Protein AF-A0A7I8EGK9-F1 (afdb_monomer)

Radius of gyration: 19.02 Å; Cα contacts (8 Å, |Δ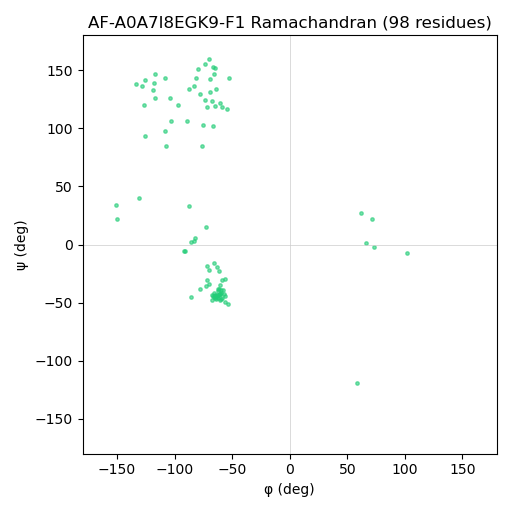i|>4): 69; chains: 1; bounding box: 37×52×56 Å

Sequence (100 aa):
MSHSDLPNATGRSMDNVWFTSPWSQIEVAMAYQFGLPILQFREKDVIAEGILEKGIAGFYMPEFDPSNSIEYFQTLEWSEIMARWEGYVRSVTEKKGAPP

Foldseek 3Di:
DDPDDDPDPPPDPLPQADEDDVVVVVVLVVCVVVLHQDAAEAEPRYDQDDVSDAPPSVAGHYYDHPVPRVVVCVDPVVVVSVVVSVVSNVVVVVDVVDDD

Secondary structure (DSSP, 8-state):
------TT--PPP-TT-BPPPHHHHHHHHHHHHTT------EETTB---GGGSTTSSSS---EE-GGGHHHHHTSHHHHHHHHHHHHHHHHHHHHHT---

pLDDT: mean 76.6, std 14.76, range [33.06, 92.56]

Mean predicted aligned error: 10.47 Å

Structure (mmCIF, N/CA/C/O backbone):
data_A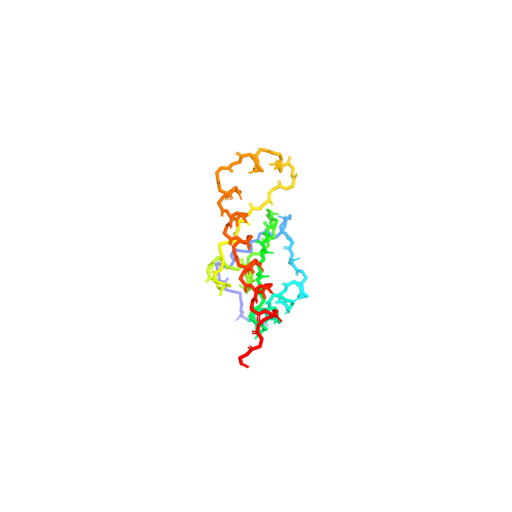F-A0A7I8EGK9-F1
#
_entry.id   AF-A0A7I8EGK9-F1
#
loop_
_atom_site.group_PDB
_atom_site.id
_atom_site.type_symbol
_atom_site.label_atom_id
_atom_site.label_alt_id
_atom_site.label_comp_id
_atom_site.label_asym_id
_atom_site.label_entity_id
_atom_site.label_seq_id
_atom_site.pdbx_PDB_ins_code
_atom_site.Cartn_x
_atom_site.Cartn_y
_atom_site.Cartn_z
_atom_site.occupancy
_atom_site.B_iso_or_equiv
_atom_site.auth_seq_id
_atom_site.auth_comp_id
_atom_site.auth_asym_id
_atom_site.auth_atom_id
_atom_site.pdbx_PDB_model_num
ATOM 1 N N . MET A 1 1 ? 9.293 -38.616 -32.655 1.00 39.81 1 MET A N 1
ATOM 2 C CA . MET A 1 1 ? 8.751 -37.386 -33.268 1.00 39.81 1 MET A CA 1
ATOM 3 C C . MET A 1 1 ? 7.564 -36.949 -32.423 1.00 39.81 1 MET A C 1
ATOM 5 O O . MET A 1 1 ? 6.511 -37.556 -32.5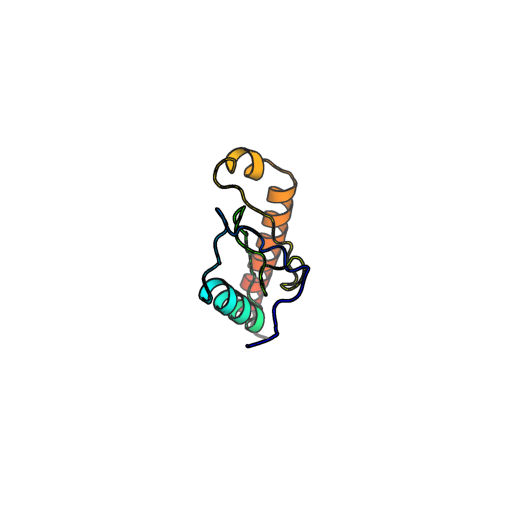39 1.00 39.81 1 MET A O 1
ATOM 9 N N . SER A 1 2 ? 7.770 -36.015 -31.490 1.00 37.16 2 SER A N 1
ATOM 10 C CA . SER A 1 2 ? 6.693 -35.429 -30.678 1.00 37.16 2 SER A CA 1
ATOM 11 C C . SER A 1 2 ? 6.288 -34.117 -31.335 1.00 37.16 2 SER A C 1
ATOM 13 O O . SER A 1 2 ? 7.140 -33.262 -31.549 1.00 37.16 2 SER A O 1
ATOM 15 N N . HIS A 1 3 ? 5.024 -34.011 -31.728 1.00 46.75 3 HIS A N 1
ATOM 16 C CA . HIS A 1 3 ? 4.487 -32.946 -32.566 1.00 46.75 3 HIS A CA 1
ATOM 17 C C . HIS A 1 3 ? 3.620 -32.033 -31.690 1.00 46.75 3 HIS A C 1
ATOM 19 O O . HIS A 1 3 ? 2.413 -32.238 -31.612 1.00 46.75 3 HIS A O 1
ATOM 25 N N . SER A 1 4 ? 4.234 -31.062 -31.005 1.00 54.22 4 SER A N 1
ATOM 26 C CA . SER A 1 4 ? 3.496 -30.091 -30.176 1.00 54.22 4 SER A CA 1
ATOM 27 C C . SER A 1 4 ? 4.184 -28.723 -30.070 1.00 54.22 4 SER A C 1
ATOM 29 O O . SER A 1 4 ? 4.093 -28.081 -29.028 1.00 54.22 4 SER A O 1
ATOM 31 N N . ASP A 1 5 ? 4.862 -28.254 -31.118 1.00 57.69 5 ASP A N 1
ATOM 32 C CA . ASP A 1 5 ? 5.344 -26.869 -31.153 1.00 57.69 5 ASP A CA 1
ATOM 33 C C . ASP A 1 5 ? 4.259 -25.984 -31.775 1.00 57.69 5 ASP A C 1
ATOM 35 O O . ASP A 1 5 ? 3.981 -26.046 -32.975 1.00 57.69 5 ASP A O 1
ATOM 39 N N . LEU A 1 6 ? 3.587 -25.199 -30.929 1.00 64.75 6 LEU A N 1
ATOM 40 C CA . LEU A 1 6 ? 2.600 -24.204 -31.346 1.00 64.75 6 LEU A CA 1
ATOM 41 C C . LEU A 1 6 ? 3.317 -23.107 -32.162 1.00 64.75 6 LEU A C 1
ATOM 43 O O . LEU A 1 6 ? 4.177 -22.418 -31.610 1.00 64.75 6 LEU A O 1
ATOM 47 N N . PRO A 1 7 ? 2.965 -22.887 -33.443 1.00 56.31 7 PRO A N 1
ATOM 48 C CA . PRO A 1 7 ? 3.776 -22.120 -34.399 1.00 56.31 7 PRO A CA 1
ATOM 49 C C . PRO A 1 7 ? 3.796 -20.595 -34.181 1.00 56.31 7 PRO A C 1
ATOM 51 O O . PRO A 1 7 ? 4.189 -19.855 -35.077 1.00 56.31 7 PRO A O 1
ATOM 54 N N . ASN A 1 8 ? 3.371 -20.099 -33.016 1.00 57.16 8 ASN A N 1
ATOM 55 C CA . ASN A 1 8 ? 3.355 -18.665 -32.724 1.00 57.16 8 ASN A CA 1
ATOM 56 C C . ASN A 1 8 ? 3.546 -18.326 -31.235 1.00 57.16 8 ASN A C 1
ATOM 58 O O . ASN A 1 8 ? 3.135 -17.261 -30.778 1.00 57.16 8 ASN A O 1
ATOM 62 N N . ALA A 1 9 ? 4.140 -19.232 -30.452 1.00 53.72 9 ALA A N 1
ATOM 63 C CA . ALA A 1 9 ? 4.519 -18.928 -29.078 1.00 53.72 9 ALA A CA 1
ATOM 64 C C . ALA A 1 9 ? 5.787 -18.057 -29.085 1.00 53.72 9 ALA A C 1
ATOM 66 O O . ALA A 1 9 ? 6.906 -18.554 -28.984 1.00 53.72 9 ALA A O 1
ATOM 67 N N . THR A 1 10 ? 5.629 -16.740 -29.231 1.00 58.38 10 THR A N 1
ATOM 68 C CA . THR A 1 10 ? 6.711 -15.797 -28.935 1.00 58.38 10 THR A CA 1
ATOM 69 C C . THR A 1 10 ? 6.977 -15.854 -27.435 1.00 58.38 10 THR A C 1
ATOM 71 O O . THR A 1 10 ? 6.202 -15.309 -26.647 1.00 58.38 10 THR A O 1
ATOM 74 N N . GLY A 1 11 ? 8.038 -16.556 -27.030 1.00 54.00 11 GLY A N 1
ATOM 75 C CA . GLY A 1 11 ? 8.513 -16.537 -25.651 1.00 54.00 11 GLY A CA 1
ATOM 76 C C . GLY A 1 11 ? 8.755 -15.090 -25.233 1.00 54.00 11 GLY A C 1
ATOM 77 O O . GLY A 1 11 ? 9.566 -14.392 -25.839 1.00 54.00 11 GLY A O 1
ATOM 78 N N . ARG A 1 12 ? 8.003 -14.606 -24.243 1.00 58.62 12 ARG A N 1
ATOM 79 C CA . ARG A 1 12 ? 8.237 -13.283 -23.666 1.00 58.62 12 ARG A CA 1
ATOM 80 C C . ARG A 1 12 ? 9.527 -13.390 -22.855 1.00 58.62 12 ARG A C 1
ATOM 82 O O . ARG A 1 12 ? 9.576 -14.196 -21.930 1.00 58.62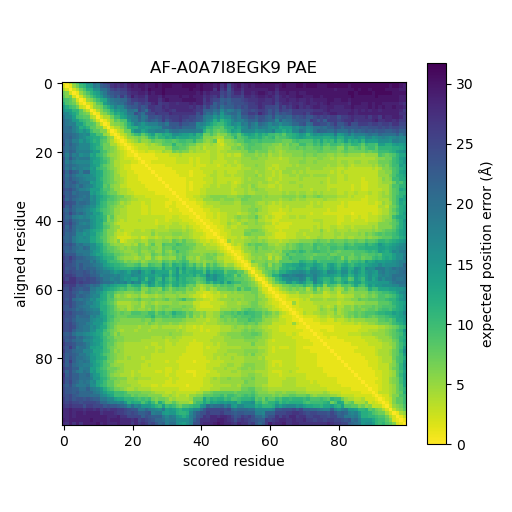 12 ARG A O 1
ATOM 89 N N . SER A 1 13 ? 10.558 -12.630 -23.221 1.00 60.09 13 SER A N 1
ATOM 90 C CA . SER A 1 13 ? 11.786 -12.566 -22.422 1.00 60.09 13 SER A CA 1
ATOM 91 C C . SER A 1 13 ? 11.420 -12.079 -21.019 1.00 60.09 13 SER A C 1
ATOM 93 O O . SER A 1 13 ? 10.863 -10.991 -20.883 1.00 60.09 13 SER A O 1
ATOM 95 N N . MET A 1 14 ? 11.663 -12.899 -19.994 1.00 61.06 14 MET A N 1
ATOM 96 C CA . MET A 1 14 ? 11.427 -12.574 -18.578 1.00 61.06 14 MET A CA 1
ATOM 97 C C . MET A 1 14 ? 12.642 -11.872 -17.958 1.00 61.06 14 MET A C 1
ATOM 99 O O . MET A 1 14 ? 12.962 -12.061 -16.786 1.00 61.06 14 MET A O 1
ATOM 103 N N . ASP A 1 15 ? 13.350 -11.080 -18.755 1.00 64.56 15 ASP A N 1
ATOM 104 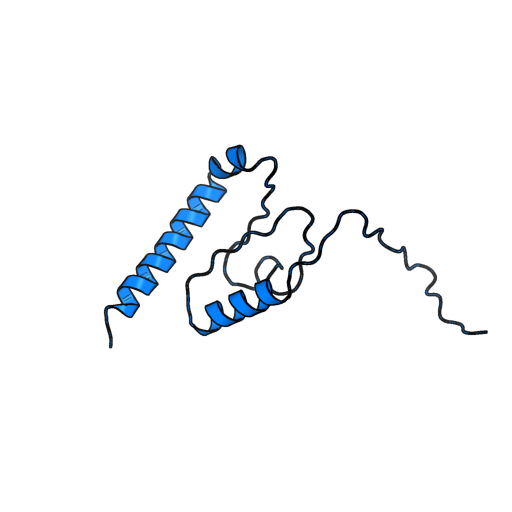C CA . ASP A 1 15 ? 14.518 -10.363 -18.273 1.00 64.56 15 ASP A CA 1
ATOM 105 C C . ASP A 1 15 ? 14.038 -9.210 -17.385 1.00 64.56 15 ASP A C 1
ATOM 107 O O . ASP A 1 15 ? 13.242 -8.375 -17.815 1.00 64.56 15 ASP A O 1
ATOM 111 N N . ASN A 1 16 ? 14.526 -9.171 -16.143 1.00 67.69 16 ASN A N 1
ATOM 112 C CA . ASN A 1 16 ? 14.288 -8.094 -15.176 1.00 67.69 16 ASN A CA 1
ATOM 113 C C . ASN A 1 16 ? 12.867 -7.997 -14.573 1.00 67.69 16 ASN A C 1
ATOM 115 O O . ASN A 1 16 ? 12.498 -6.937 -14.074 1.00 67.69 16 ASN A O 1
ATOM 119 N N . VAL A 1 17 ? 12.090 -9.086 -14.577 1.00 72.25 17 VAL A N 1
ATOM 120 C CA . VAL A 1 17 ? 10.815 -9.195 -13.838 1.00 72.25 17 VAL A CA 1
ATOM 121 C C . VAL A 1 17 ? 10.941 -10.136 -12.645 1.00 72.25 17 VAL A C 1
ATOM 123 O O . VAL A 1 17 ? 11.608 -11.169 -12.721 1.00 72.25 17 VAL A O 1
ATOM 126 N N . TRP A 1 18 ? 10.267 -9.800 -11.546 1.00 78.31 18 TRP A N 1
ATOM 127 C CA . TRP A 1 18 ? 10.344 -10.551 -10.291 1.00 78.31 18 TRP A CA 1
ATOM 128 C C . TRP A 1 18 ? 8.945 -10.958 -9.833 1.00 78.31 18 TRP A C 1
ATOM 130 O O . TRP A 1 18 ? 7.981 -10.195 -9.949 1.00 78.31 18 TRP A O 1
ATOM 140 N N . PHE A 1 19 ? 8.833 -12.169 -9.292 1.00 79.44 19 PHE A N 1
ATOM 141 C CA . PHE A 1 19 ? 7.610 -12.621 -8.638 1.00 79.44 19 PHE A CA 1
ATOM 142 C C . PHE A 1 19 ? 7.555 -12.088 -7.211 1.00 79.44 19 PHE A C 1
ATOM 144 O O . PHE A 1 19 ? 8.568 -12.033 -6.510 1.00 79.44 19 PHE A O 1
ATOM 151 N N . THR A 1 20 ? 6.353 -11.737 -6.761 1.00 83.12 20 THR A N 1
ATOM 152 C CA . THR A 1 20 ? 6.128 -11.473 -5.341 1.00 83.12 20 THR A CA 1
ATOM 153 C C . THR A 1 20 ? 6.211 -12.769 -4.533 1.00 83.12 20 THR A C 1
ATOM 155 O O . THR A 1 20 ? 6.034 -13.870 -5.061 1.00 83.12 20 THR A O 1
ATOM 158 N N . SER A 1 21 ? 6.441 -12.654 -3.227 1.00 85.94 21 SER A N 1
ATOM 159 C CA . SER A 1 21 ? 6.355 -13.816 -2.349 1.00 85.94 21 SER A CA 1
ATOM 160 C C . SER A 1 21 ? 4.891 -14.274 -2.213 1.00 85.94 21 SER A C 1
ATOM 162 O O . SER A 1 21 ? 4.001 -13.428 -2.079 1.00 85.94 21 SER A O 1
ATOM 164 N N . PRO A 1 22 ? 4.606 -15.589 -2.151 1.00 85.12 22 PRO A N 1
ATOM 165 C CA . PRO A 1 22 ? 3.253 -16.076 -1.869 1.00 85.12 22 PRO A CA 1
ATOM 166 C C . PRO A 1 22 ? 2.679 -15.536 -0.548 1.00 85.12 22 PRO A C 1
ATOM 168 O O . PRO A 1 22 ? 1.473 -15.326 -0.428 1.00 85.12 22 PRO A O 1
ATOM 171 N N . TRP A 1 23 ? 3.538 -15.251 0.437 1.00 87.62 23 TRP A N 1
ATOM 172 C CA . TRP A 1 23 ? 3.144 -14.677 1.726 1.00 87.62 23 TRP A CA 1
ATOM 173 C C . TRP A 1 23 ? 2.458 -13.321 1.583 1.00 87.62 23 TRP A C 1
ATOM 175 O O . TRP A 1 23 ? 1.432 -13.097 2.218 1.00 87.62 23 TRP A O 1
ATOM 185 N N . SER A 1 24 ? 2.936 -12.473 0.669 1.00 83.56 24 SER A N 1
ATOM 1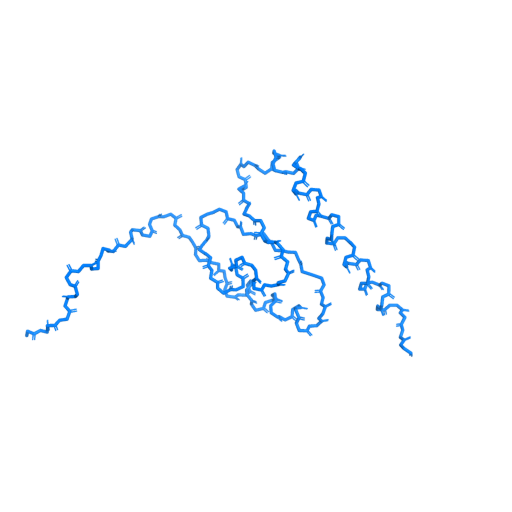86 C CA . SER A 1 24 ? 2.332 -11.167 0.384 1.00 83.56 24 SER A CA 1
ATOM 187 C C . SER A 1 24 ? 0.893 -11.275 -0.137 1.00 83.56 24 SER A C 1
ATOM 189 O O . SER A 1 24 ? 0.119 -10.331 -0.003 1.00 83.56 24 SER A O 1
ATOM 191 N N . GLN A 1 25 ? 0.509 -12.423 -0.704 1.00 84.81 25 GLN A N 1
ATOM 192 C CA . GLN A 1 25 ? -0.873 -12.698 -1.101 1.00 84.81 25 GLN A CA 1
ATOM 193 C C . GLN A 1 25 ? -1.696 -13.260 0.064 1.00 84.81 25 GLN A C 1
ATOM 195 O O . GLN A 1 25 ? -2.820 -12.816 0.304 1.00 84.81 25 GLN A O 1
ATOM 200 N N . ILE A 1 26 ? -1.128 -14.214 0.809 1.00 88.19 26 ILE A N 1
ATOM 201 C CA . ILE A 1 26 ? -1.795 -14.881 1.934 1.00 88.19 26 ILE A CA 1
ATOM 202 C C . ILE A 1 26 ? -2.122 -13.878 3.047 1.00 88.19 26 ILE A C 1
ATOM 204 O O . ILE A 1 26 ? -3.244 -13.868 3.547 1.00 88.19 26 ILE A O 1
ATOM 208 N N . GLU A 1 27 ? -1.186 -13.004 3.415 1.00 87.94 27 GLU A N 1
ATOM 209 C CA . GLU A 1 27 ? -1.383 -11.994 4.463 1.00 87.94 27 GLU A CA 1
ATOM 210 C C . GLU A 1 27 ? -2.509 -11.020 4.124 1.00 87.94 27 GLU A C 1
ATOM 212 O O . GLU A 1 27 ? -3.368 -10.753 4.967 1.00 87.94 27 GLU A O 1
ATOM 217 N N . VAL A 1 28 ? -2.563 -10.548 2.876 1.00 84.94 28 VAL A N 1
ATOM 218 C CA . VAL A 1 28 ? -3.634 -9.661 2.408 1.00 84.94 28 VAL A CA 1
ATOM 219 C C . VAL A 1 28 ? -4.978 -10.386 2.424 1.00 84.94 28 VAL A C 1
ATOM 221 O O . VAL A 1 28 ? -5.963 -9.845 2.925 1.00 84.94 28 VAL A O 1
ATOM 224 N N . ALA A 1 29 ? -5.024 -11.635 1.955 1.00 85.06 29 ALA A N 1
ATOM 225 C CA . ALA A 1 29 ? -6.239 -12.442 2.003 1.00 85.06 29 ALA A CA 1
ATOM 226 C C . ALA A 1 29 ? -6.717 -12.696 3.445 1.00 85.06 29 ALA A C 1
ATOM 228 O O . ALA A 1 29 ? -7.921 -12.676 3.709 1.00 85.06 29 ALA A O 1
ATOM 229 N N . MET A 1 30 ? -5.804 -12.916 4.395 1.00 88.75 30 MET A N 1
ATOM 230 C CA . MET A 1 30 ? -6.143 -13.059 5.816 1.00 88.75 30 MET A CA 1
ATOM 231 C C . MET A 1 30 ? -6.657 -11.742 6.403 1.00 88.75 30 MET A C 1
ATOM 233 O O . MET A 1 30 ? -7.713 -11.727 7.033 1.00 88.75 30 MET A O 1
ATOM 237 N N . ALA A 1 31 ? -5.964 -10.625 6.168 1.00 85.50 31 ALA A N 1
ATOM 238 C CA . ALA A 1 31 ? -6.393 -9.308 6.634 1.00 85.50 31 ALA A CA 1
ATOM 239 C C . ALA A 1 31 ? -7.789 -8.944 6.103 1.00 85.50 31 ALA A C 1
ATOM 241 O O . ALA A 1 31 ? -8.620 -8.434 6.858 1.00 85.50 31 ALA A O 1
ATOM 242 N N . TYR A 1 32 ? -8.072 -9.288 4.842 1.00 83.50 32 TYR A N 1
ATOM 243 C CA . TYR A 1 32 ? -9.375 -9.080 4.214 1.00 83.50 32 TYR A CA 1
ATOM 244 C C . TYR A 1 32 ? -10.478 -9.876 4.918 1.00 83.50 32 TYR A C 1
ATOM 246 O O . TYR A 1 32 ? -11.520 -9.317 5.255 1.00 83.50 32 TYR A O 1
ATOM 254 N N . GLN A 1 33 ? -10.232 -11.156 5.221 1.00 83.69 33 GLN A N 1
ATOM 255 C CA . GLN A 1 33 ? -11.180 -12.006 5.956 1.00 83.69 33 GLN A CA 1
ATOM 256 C C . GLN A 1 33 ? -11.497 -11.469 7.358 1.00 83.69 33 GLN A C 1
ATOM 258 O O . GLN A 1 33 ? -12.632 -11.578 7.816 1.00 83.69 33 GLN A O 1
ATOM 263 N N . PHE A 1 34 ? -10.522 -10.853 8.028 1.00 85.38 34 PHE A N 1
ATOM 264 C CA . PHE A 1 34 ? -10.718 -10.225 9.337 1.00 85.38 34 PHE A CA 1
ATOM 265 C C . PHE A 1 34 ? -11.296 -8.800 9.267 1.00 85.38 34 PHE A C 1
ATOM 267 O O . PHE A 1 34 ? -11.436 -8.152 10.306 1.00 85.38 34 PHE A O 1
ATOM 274 N N . GLY A 1 35 ? -11.617 -8.290 8.071 1.00 82.00 35 GLY A N 1
ATOM 275 C CA . GLY A 1 35 ? -12.117 -6.926 7.883 1.00 82.00 35 GLY A CA 1
ATOM 276 C C . GLY A 1 35 ? -11.117 -5.850 8.321 1.00 82.00 35 GLY A C 1
ATOM 277 O O . GLY A 1 35 ? -11.519 -4.769 8.756 1.00 82.00 35 GLY A O 1
ATOM 278 N N . LEU A 1 36 ? -9.818 -6.157 8.273 1.00 85.94 36 LEU A N 1
ATOM 279 C CA . LEU A 1 36 ? -8.756 -5.229 8.645 1.00 85.94 36 LEU A CA 1
ATOM 280 C C . LEU A 1 36 ? -8.481 -4.238 7.504 1.00 85.94 36 LEU A C 1
ATOM 282 O O . LEU A 1 36 ? -8.671 -4.573 6.334 1.00 85.94 36 LEU A O 1
ATOM 286 N N . PRO A 1 37 ? -8.022 -3.016 7.820 1.00 86.38 37 PRO A N 1
ATOM 287 C CA . PRO A 1 37 ? -7.622 -2.055 6.802 1.00 86.38 37 PRO A CA 1
ATOM 288 C C . PRO A 1 37 ? -6.338 -2.540 6.118 1.00 86.38 37 PRO A C 1
ATOM 290 O O . PRO A 1 37 ? -5.364 -2.881 6.789 1.00 86.38 37 PRO A O 1
ATOM 293 N N . ILE A 1 38 ? -6.325 -2.541 4.786 1.00 85.81 38 ILE A N 1
ATOM 294 C CA . ILE A 1 38 ? -5.198 -3.014 3.973 1.00 85.81 38 ILE A CA 1
ATOM 295 C C . ILE A 1 38 ? -4.687 -1.848 3.134 1.00 85.81 38 ILE A C 1
ATOM 297 O O . ILE A 1 38 ? -5.468 -1.146 2.496 1.00 85.81 38 ILE A O 1
ATOM 301 N N . LEU A 1 39 ? -3.370 -1.663 3.132 1.00 87.19 39 LEU A N 1
ATOM 302 C CA . LEU A 1 39 ? -2.662 -0.782 2.212 1.00 87.19 39 LEU A CA 1
ATOM 303 C C . LEU A 1 39 ? -1.559 -1.598 1.553 1.00 87.19 39 LEU A C 1
ATOM 305 O O . LEU A 1 39 ? -0.702 -2.145 2.244 1.00 87.19 39 LEU A O 1
ATOM 309 N N . GLN A 1 40 ? -1.605 -1.698 0.230 1.00 85.38 40 GLN A N 1
ATOM 310 C CA . GLN A 1 40 ? -0.638 -2.455 -0.550 1.00 85.38 40 GLN A CA 1
ATOM 311 C C . GLN A 1 40 ? -0.079 -1.574 -1.660 1.00 85.38 40 GLN A C 1
ATOM 313 O O . GLN A 1 40 ? -0.822 -0.867 -2.339 1.00 85.38 40 GLN A O 1
ATOM 318 N N . PHE A 1 41 ? 1.234 -1.653 -1.839 1.00 86.00 41 PHE A N 1
ATOM 319 C CA . PHE A 1 41 ? 1.965 -1.053 -2.946 1.00 86.00 41 PHE A CA 1
ATOM 320 C C . PHE A 1 41 ? 2.623 -2.182 -3.723 1.00 86.00 41 PHE A C 1
ATOM 322 O O . PHE A 1 41 ? 3.151 -3.119 -3.118 1.00 86.00 41 PHE A O 1
ATOM 329 N N . ARG A 1 42 ? 2.593 -2.097 -5.050 1.00 86.75 42 ARG A N 1
ATOM 330 C CA . ARG A 1 42 ? 3.350 -3.014 -5.899 1.00 86.75 42 ARG A CA 1
ATOM 331 C C . ARG A 1 42 ? 4.563 -2.281 -6.438 1.00 86.75 42 ARG A C 1
ATOM 333 O O 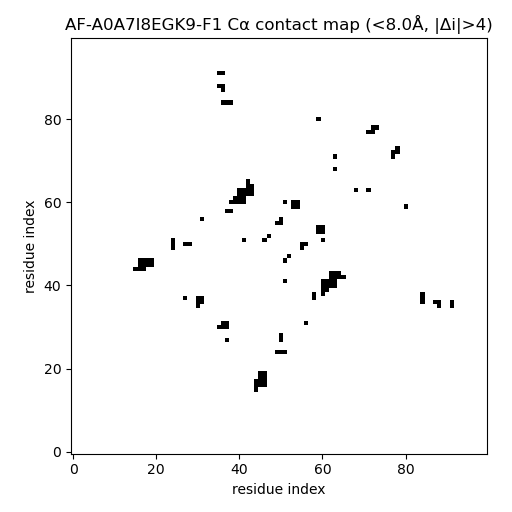. ARG A 1 42 ? 4.410 -1.218 -7.028 1.00 86.75 42 ARG A O 1
ATOM 340 N N . GLU A 1 43 ? 5.746 -2.843 -6.246 1.00 87.56 43 GLU A N 1
ATOM 341 C CA . GLU A 1 43 ? 6.955 -2.288 -6.846 1.00 87.56 43 GLU A CA 1
ATOM 342 C C . GLU A 1 43 ? 6.905 -2.406 -8.376 1.00 87.56 43 GLU A C 1
ATOM 344 O O . GLU A 1 43 ? 6.332 -3.352 -8.929 1.00 87.56 43 GLU A O 1
ATOM 349 N N . LYS A 1 44 ? 7.487 -1.426 -9.062 1.00 85.81 44 LYS A N 1
ATOM 350 C CA . LYS A 1 44 ? 7.706 -1.466 -10.506 1.00 85.81 44 LYS A CA 1
ATOM 351 C C . LYS A 1 44 ? 8.434 -2.758 -10.904 1.00 85.81 44 LYS A C 1
ATOM 353 O O . LYS A 1 44 ? 9.274 -3.259 -10.168 1.00 85.81 44 LYS A O 1
ATOM 358 N N . ASP A 1 45 ? 8.074 -3.315 -12.057 1.00 85.88 45 ASP A N 1
ATOM 359 C CA . ASP A 1 45 ? 8.616 -4.574 -12.599 1.00 85.88 45 ASP A CA 1
ATOM 360 C C . ASP A 1 45 ? 8.281 -5.858 -11.798 1.00 85.88 45 ASP A C 1
ATOM 362 O O . ASP A 1 45 ? 8.637 -6.966 -12.217 1.00 85.88 45 ASP A O 1
ATOM 366 N N . VAL A 1 46 ? 7.516 -5.761 -10.700 1.00 85.38 46 VAL A N 1
ATOM 367 C CA . VAL A 1 46 ? 6.890 -6.930 -10.063 1.00 85.38 46 VAL A CA 1
ATOM 368 C C . VAL A 1 46 ? 5.658 -7.354 -10.860 1.00 85.38 46 VAL A C 1
ATOM 370 O O . VAL A 1 46 ? 4.767 -6.548 -11.148 1.00 85.38 46 VAL A O 1
ATOM 373 N N . ILE A 1 47 ? 5.582 -8.644 -11.193 1.00 83.50 47 ILE A N 1
ATOM 374 C CA . ILE A 1 47 ? 4.477 -9.195 -11.985 1.00 83.50 47 ILE A CA 1
ATOM 375 C C . ILE A 1 47 ? 3.156 -9.068 -11.211 1.00 83.50 47 ILE A C 1
ATOM 377 O O . ILE A 1 47 ? 3.054 -9.383 -10.023 1.00 83.50 47 ILE A O 1
ATOM 381 N N . ALA A 1 48 ? 2.125 -8.594 -11.910 1.00 78.00 48 ALA A N 1
ATOM 382 C CA . ALA A 1 48 ? 0.765 -8.509 -11.403 1.00 78.00 48 ALA A CA 1
ATOM 383 C C . ALA A 1 48 ? 0.116 -9.901 -11.395 1.00 78.00 48 ALA A C 1
ATOM 385 O O . ALA A 1 48 ? -0.291 -10.381 -12.448 1.00 78.00 48 ALA A O 1
ATOM 386 N N . GLU A 1 49 ? 0.013 -10.535 -10.227 1.00 75.19 49 GLU A N 1
ATOM 387 C CA . GLU A 1 49 ? -0.681 -11.819 -10.075 1.00 75.19 49 GLU A CA 1
ATOM 388 C C . GLU A 1 49 ? -1.618 -11.815 -8.866 1.00 75.19 49 GLU A C 1
ATOM 390 O O . GLU A 1 49 ? -1.262 -11.345 -7.777 1.00 75.19 49 GLU A O 1
ATOM 395 N N . GLY A 1 50 ? -2.813 -12.383 -9.045 1.00 77.75 50 GLY A N 1
ATOM 396 C CA . GLY A 1 50 ? -3.776 -12.584 -7.965 1.00 77.75 50 GLY A CA 1
ATOM 397 C C . GLY A 1 50 ? -4.157 -11.265 -7.297 1.00 77.75 50 GLY A C 1
ATOM 398 O O . GLY A 1 50 ? -4.667 -10.357 -7.942 1.00 77.75 50 GLY A O 1
ATOM 399 N N . ILE A 1 51 ? -3.885 -11.128 -5.996 1.00 73.00 51 ILE A N 1
ATOM 400 C CA . ILE A 1 51 ? -4.229 -9.911 -5.242 1.00 73.00 51 ILE A CA 1
ATOM 401 C C . ILE A 1 51 ? -3.501 -8.651 -5.746 1.00 73.00 51 ILE A C 1
ATOM 403 O O . ILE A 1 51 ? -3.958 -7.541 -5.488 1.00 73.00 51 ILE A O 1
ATOM 407 N N . LEU A 1 52 ? -2.396 -8.823 -6.487 1.00 68.81 52 LEU A N 1
ATOM 408 C CA . LEU A 1 52 ? -1.645 -7.741 -7.127 1.00 68.81 52 LEU A CA 1
ATOM 409 C C . LEU A 1 52 ? -2.245 -7.297 -8.473 1.00 68.81 52 LEU A C 1
ATOM 411 O O . LEU A 1 52 ? -1.651 -6.482 -9.188 1.00 68.81 52 LEU A O 1
ATOM 415 N N . GLU A 1 53 ? -3.404 -7.820 -8.859 1.00 68.50 53 GLU A N 1
ATOM 416 C CA . GLU A 1 53 ? -4.180 -7.283 -9.968 1.00 68.50 53 GLU A CA 1
ATOM 417 C C . GLU A 1 53 ? -5.030 -6.095 -9.502 1.00 68.50 53 GLU A C 1
ATOM 419 O O . GLU A 1 53 ? -5.668 -6.108 -8.444 1.00 68.50 53 GLU A O 1
ATOM 424 N N . LYS A 1 54 ? -5.046 -5.028 -10.310 1.00 64.50 54 LYS A N 1
ATOM 425 C CA . LYS A 1 54 ? -5.798 -3.812 -9.986 1.00 64.50 54 LYS A CA 1
ATOM 426 C C . LYS A 1 54 ? -7.290 -4.144 -9.865 1.00 64.50 54 LYS A C 1
ATOM 428 O O .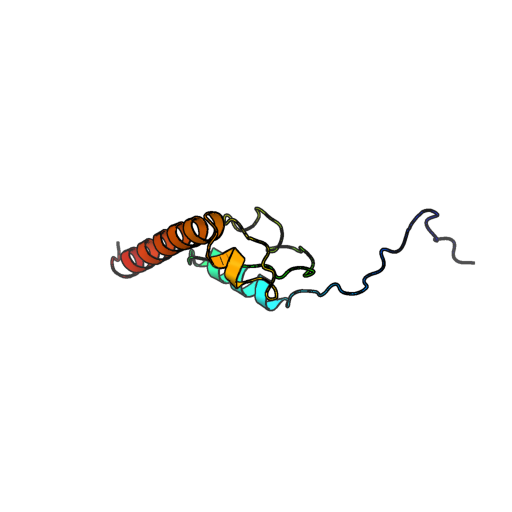 LYS A 1 54 ? -7.903 -4.594 -10.826 1.00 64.50 54 LYS A O 1
ATOM 433 N N . GLY A 1 55 ? -7.877 -3.857 -8.702 1.00 60.81 55 GLY A N 1
ATOM 434 C CA . GLY A 1 55 ? -9.323 -3.944 -8.468 1.00 60.81 55 GLY A CA 1
ATOM 435 C C . GLY A 1 55 ? -9.815 -5.179 -7.707 1.00 60.81 55 GLY A C 1
ATOM 436 O O . GLY A 1 55 ? -10.981 -5.194 -7.325 1.00 60.81 55 GLY A O 1
ATOM 437 N N . ILE A 1 56 ? -8.963 -6.171 -7.416 1.00 57.41 56 ILE A N 1
ATOM 438 C CA . ILE A 1 56 ? -9.395 -7.400 -6.720 1.00 57.41 56 ILE A CA 1
ATOM 439 C C . ILE A 1 56 ? -9.561 -7.187 -5.204 1.00 57.41 56 ILE A C 1
ATOM 441 O O . ILE A 1 56 ? -10.516 -7.683 -4.611 1.00 57.41 56 ILE A O 1
ATOM 445 N N . ALA A 1 57 ? -8.690 -6.399 -4.567 1.00 59.44 57 ALA A N 1
ATOM 446 C CA . ALA A 1 57 ? -8.690 -6.213 -3.110 1.00 59.44 57 ALA A CA 1
ATOM 447 C C . ALA A 1 57 ? -9.641 -5.109 -2.588 1.00 59.44 57 ALA A C 1
ATOM 449 O O . ALA A 1 57 ? -9.644 -4.820 -1.395 1.00 59.44 57 ALA A O 1
ATOM 450 N N . GLY A 1 58 ? -10.420 -4.441 -3.450 1.00 57.88 58 GLY A N 1
ATOM 451 C CA . GLY A 1 58 ? -11.310 -3.332 -3.052 1.00 57.88 58 GLY A CA 1
ATOM 452 C C . GLY A 1 58 ? -10.606 -2.004 -2.715 1.00 57.88 58 GLY A C 1
ATOM 453 O O . GLY A 1 58 ? -11.268 -0.990 -2.472 1.00 57.88 58 GLY A O 1
ATOM 454 N N . PHE A 1 59 ? -9.273 -1.981 -2.768 1.00 61.16 59 PHE A N 1
ATOM 455 C CA . PHE A 1 59 ? -8.438 -0.796 -2.595 1.00 61.16 59 PHE A CA 1
ATOM 456 C C . PHE A 1 59 ? -7.646 -0.512 -3.873 1.00 61.16 59 PHE A C 1
ATOM 458 O O . PHE A 1 59 ? -7.281 -1.423 -4.617 1.00 61.16 59 PHE A O 1
ATOM 465 N N . TYR A 1 60 ? -7.412 0.772 -4.143 1.00 66.62 60 TYR A N 1
ATOM 466 C CA . TYR A 1 60 ? -6.522 1.192 -5.216 1.00 66.62 60 TYR A CA 1
ATOM 467 C C . TYR A 1 60 ? -5.090 0.794 -4.842 1.00 66.62 60 TYR A C 1
ATOM 469 O O . TYR A 1 60 ? -4.620 1.161 -3.768 1.00 66.62 60 TYR A O 1
ATOM 477 N N . MET A 1 61 ? -4.433 0.022 -5.707 1.00 75.06 61 MET A N 1
ATOM 478 C CA . MET A 1 61 ? -3.061 -0.435 -5.506 1.00 75.06 61 MET A CA 1
ATOM 479 C C . MET A 1 61 ? -2.146 0.317 -6.482 1.00 75.06 61 MET A C 1
ATOM 481 O O . MET A 1 61 ? -2.087 -0.051 -7.664 1.00 75.06 61 MET A O 1
ATOM 485 N N . PRO A 1 62 ? -1.488 1.394 -6.027 1.00 80.50 62 PRO A N 1
ATOM 486 C CA . PRO A 1 62 ? -0.535 2.127 -6.847 1.00 80.50 62 PRO A CA 1
ATOM 487 C C . PRO A 1 62 ? 0.698 1.275 -7.155 1.00 80.50 62 PRO A C 1
ATOM 489 O O . PRO A 1 62 ? 1.092 0.388 -6.388 1.00 80.50 62 PRO A O 1
ATOM 492 N N . GLU A 1 63 ? 1.313 1.585 -8.291 1.00 82.88 63 GLU A N 1
ATOM 493 C CA . GLU A 1 63 ? 2.647 1.099 -8.614 1.00 82.88 63 GLU A CA 1
ATOM 494 C C . GLU A 1 63 ? 3.675 2.071 -8.035 1.00 82.88 63 GLU A C 1
ATOM 496 O O . GLU A 1 63 ? 3.526 3.286 -8.153 1.00 82.88 63 GLU A O 1
ATOM 501 N N . PHE A 1 64 ? 4.691 1.535 -7.372 1.00 85.12 64 PHE A N 1
ATOM 502 C CA . PHE A 1 64 ? 5.690 2.291 -6.636 1.00 85.12 64 PHE A CA 1
ATOM 503 C C . PHE A 1 64 ? 7.067 2.065 -7.255 1.00 85.12 64 PHE A C 1
ATOM 505 O O . PHE A 1 64 ? 7.504 0.926 -7.402 1.00 85.12 64 PHE A O 1
ATOM 512 N N . ASP A 1 65 ? 7.760 3.149 -7.600 1.00 88.62 65 ASP A N 1
ATOM 513 C CA . ASP A 1 65 ? 9.157 3.113 -8.035 1.00 88.62 65 ASP A CA 1
ATOM 514 C C . ASP A 1 65 ? 10.043 3.594 -6.871 1.00 88.62 65 ASP A C 1
ATOM 516 O O . ASP A 1 65 ? 10.059 4.796 -6.575 1.00 88.62 65 ASP A O 1
ATOM 520 N N . PRO A 1 66 ? 10.787 2.701 -6.188 1.00 84.56 66 PRO A N 1
ATOM 521 C CA . PRO A 1 66 ? 11.649 3.084 -5.072 1.00 84.56 66 PRO A CA 1
ATOM 522 C C . PRO A 1 66 ? 12.704 4.114 -5.481 1.00 84.56 66 PRO A C 1
ATOM 524 O O . PRO A 1 66 ? 13.079 4.966 -4.670 1.00 84.56 66 PRO A O 1
ATOM 527 N N . SER A 1 67 ? 13.140 4.069 -6.745 1.00 87.94 67 SER A N 1
ATOM 528 C CA . SER A 1 67 ? 14.157 4.966 -7.293 1.00 87.94 67 SER A CA 1
ATOM 529 C C . SER A 1 67 ? 13.644 6.394 -7.487 1.00 87.94 67 SER A C 1
ATOM 531 O O . SER A 1 67 ? 14.456 7.312 -7.577 1.00 87.94 67 SER A O 1
ATOM 533 N N . ASN A 1 68 ? 12.321 6.602 -7.513 1.00 85.88 68 ASN A N 1
ATOM 534 C CA . ASN A 1 68 ? 11.693 7.923 -7.602 1.00 85.88 68 ASN A CA 1
ATOM 535 C C . ASN A 1 68 ? 10.582 8.136 -6.551 1.00 85.88 68 ASN A C 1
ATOM 537 O O . ASN A 1 68 ? 9.514 8.694 -6.807 1.00 85.88 68 ASN A O 1
ATOM 541 N N . SER A 1 69 ? 10.828 7.655 -5.334 1.00 85.94 69 SER A N 1
ATOM 542 C CA . SER A 1 69 ? 9.832 7.644 -4.258 1.00 85.94 69 SER A CA 1
ATOM 543 C C . SER A 1 69 ? 9.487 9.034 -3.705 1.00 85.94 69 SER A C 1
ATOM 545 O O . SER A 1 69 ? 8.336 9.287 -3.354 1.00 85.94 69 SER A O 1
ATOM 547 N N . ILE A 1 70 ? 10.455 9.957 -3.656 1.00 90.25 70 ILE A N 1
ATOM 548 C CA . ILE A 1 70 ? 10.262 11.296 -3.071 1.00 90.25 70 ILE A CA 1
ATOM 549 C C . ILE A 1 70 ? 9.242 12.122 -3.857 1.00 90.25 70 ILE A C 1
ATOM 551 O O . ILE A 1 70 ? 8.382 12.757 -3.250 1.00 90.25 70 ILE A O 1
ATOM 555 N N . GLU A 1 71 ? 9.317 12.101 -5.188 1.00 89.69 71 GLU A N 1
ATOM 556 C CA . GLU A 1 71 ? 8.368 12.817 -6.044 1.00 89.69 71 GLU A CA 1
ATOM 557 C C . GLU A 1 71 ? 6.964 12.225 -5.900 1.00 89.69 71 GLU A C 1
ATOM 559 O O . GLU A 1 71 ? 5.990 12.964 -5.753 1.00 89.69 71 GLU A O 1
ATOM 564 N N . TYR A 1 72 ? 6.862 10.893 -5.843 1.00 88.19 72 TYR A N 1
ATOM 565 C CA . TYR A 1 72 ? 5.591 10.200 -5.650 1.00 88.19 72 TYR A CA 1
ATOM 566 C C . TYR A 1 72 ? 4.901 10.587 -4.332 1.00 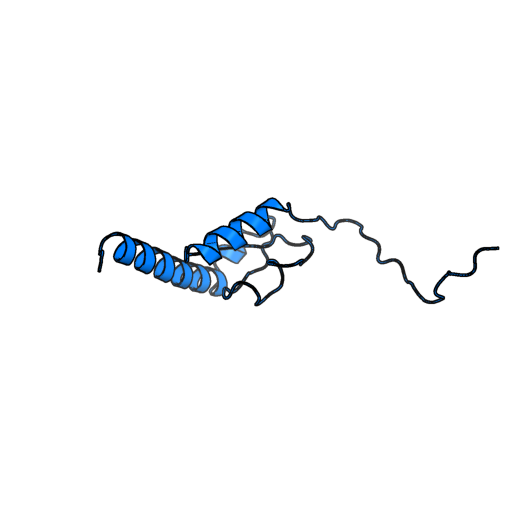88.19 72 TYR A C 1
ATOM 568 O O . TYR A 1 72 ? 3.702 10.864 -4.328 1.00 88.19 72 TYR A O 1
ATOM 576 N N . PHE A 1 73 ? 5.640 10.707 -3.225 1.00 90.88 73 PHE A N 1
ATOM 577 C CA . PHE A 1 73 ? 5.072 11.113 -1.929 1.00 90.88 73 PHE A CA 1
ATOM 578 C C . PHE A 1 73 ? 4.534 12.550 -1.898 1.00 90.88 73 PHE A C 1
ATOM 580 O O . PHE A 1 73 ? 3.782 12.905 -0.992 1.00 90.88 73 PHE A O 1
ATOM 587 N N . GLN A 1 74 ? 4.900 13.383 -2.873 1.00 92.56 74 GLN A N 1
ATOM 588 C CA . GLN A 1 74 ? 4.393 14.751 -3.011 1.00 92.56 74 GLN A CA 1
ATOM 589 C C . GLN A 1 74 ? 3.149 14.833 -3.906 1.00 92.56 74 GLN A C 1
ATOM 591 O O . GLN A 1 74 ? 2.554 15.903 -4.043 1.00 92.56 74 GLN A O 1
ATOM 596 N N . THR A 1 75 ? 2.744 13.723 -4.525 1.00 91.81 75 THR A N 1
ATOM 597 C CA . THR A 1 75 ? 1.585 13.694 -5.418 1.00 91.81 75 THR A CA 1
ATOM 598 C C . THR A 1 75 ? 0.261 13.785 -4.656 1.00 91.81 75 THR A C 1
ATOM 600 O O . THR A 1 75 ? 0.133 13.398 -3.487 1.00 91.81 75 THR A O 1
ATOM 603 N N . LEU A 1 76 ? -0.766 14.268 -5.362 1.00 92.00 76 LEU A N 1
ATOM 604 C CA . LEU A 1 76 ? -2.143 14.227 -4.872 1.00 92.00 76 LEU A CA 1
ATOM 605 C C . LEU A 1 76 ? -2.610 12.779 -4.669 1.00 92.00 76 LEU A C 1
ATOM 607 O O . LEU A 1 76 ? -3.234 12.483 -3.657 1.00 92.00 76 LEU A O 1
ATOM 611 N N . GLU A 1 77 ? -2.237 11.883 -5.586 1.00 88.75 77 GLU A N 1
ATOM 612 C CA . GLU A 1 77 ? -2.545 10.452 -5.516 1.00 88.75 77 GLU A CA 1
ATOM 613 C C . GLU A 1 77 ? -2.092 9.843 -4.183 1.00 88.75 77 GLU A C 1
ATOM 615 O O . GLU A 1 77 ? -2.898 9.238 -3.476 1.00 88.75 77 GLU A O 1
ATOM 620 N N . TRP A 1 78 ? -0.833 10.065 -3.788 1.00 90.06 78 TRP A N 1
ATOM 621 C CA . TRP A 1 78 ? -0.329 9.615 -2.491 1.00 90.06 78 TRP A CA 1
ATOM 622 C C . TRP A 1 78 ? -1.166 10.160 -1.329 1.00 90.06 78 TRP A C 1
ATOM 624 O O . TRP A 1 78 ? -1.602 9.403 -0.459 1.00 90.06 78 TRP A O 1
ATOM 634 N N . SER A 1 79 ? -1.427 11.468 -1.331 1.00 91.94 79 SER A N 1
ATOM 635 C CA . SER A 1 79 ? -2.181 12.135 -0.265 1.00 91.94 79 SER A CA 1
ATOM 636 C C . SER A 1 79 ? -3.602 11.576 -0.124 1.00 91.94 79 SER A C 1
ATOM 638 O O . SER A 1 79 ? -4.058 11.315 0.990 1.00 91.94 79 SER A O 1
ATOM 640 N N . GLU A 1 80 ? -4.293 11.339 -1.240 1.00 90.75 80 GLU A N 1
ATOM 641 C CA . GLU A 1 80 ? -5.649 10.781 -1.265 1.00 90.75 80 GLU A CA 1
ATOM 642 C C . GLU A 1 80 ? -5.686 9.323 -0.792 1.00 90.75 80 GLU A C 1
ATOM 644 O O . GLU A 1 80 ? -6.554 8.951 0.004 1.00 90.75 80 GLU A O 1
ATOM 649 N N . ILE A 1 81 ? -4.730 8.499 -1.236 1.00 89.38 81 ILE A N 1
ATOM 650 C CA . ILE A 1 81 ? -4.608 7.097 -0.812 1.00 89.38 81 ILE A CA 1
ATOM 651 C C . ILE A 1 81 ? -4.382 7.019 0.696 1.00 89.38 81 ILE A C 1
ATOM 653 O O . ILE A 1 81 ? -5.075 6.265 1.385 1.00 89.38 81 ILE A O 1
ATOM 657 N N . MET A 1 82 ? -3.453 7.823 1.217 1.00 91.44 82 MET A N 1
ATOM 658 C CA . MET A 1 82 ? -3.128 7.839 2.640 1.00 91.44 82 MET A CA 1
ATOM 659 C C . MET A 1 82 ? -4.297 8.341 3.486 1.00 91.44 82 MET A C 1
ATOM 661 O O . MET A 1 82 ? -4.638 7.691 4.473 1.00 91.44 82 MET A O 1
ATOM 665 N N . ALA A 1 83 ? -4.964 9.428 3.083 1.00 91.56 83 ALA A N 1
ATOM 666 C CA . ALA A 1 83 ? -6.135 9.948 3.792 1.00 91.56 83 ALA A CA 1
ATOM 667 C C . ALA A 1 83 ? -7.277 8.920 3.840 1.00 91.56 83 ALA A C 1
ATOM 669 O O . ALA A 1 83 ? -7.910 8.709 4.879 1.00 91.56 83 ALA A O 1
ATOM 670 N N . ARG A 1 84 ? -7.522 8.227 2.722 1.00 88.88 84 ARG A N 1
ATOM 671 C CA . ARG A 1 84 ? -8.536 7.174 2.650 1.00 88.88 84 ARG A CA 1
ATOM 672 C C . ARG A 1 84 ? -8.179 5.989 3.550 1.00 88.88 84 ARG A C 1
ATOM 674 O O . ARG A 1 84 ? -9.042 5.505 4.282 1.00 88.88 84 ARG A O 1
ATOM 681 N N . TRP A 1 85 ? -6.931 5.522 3.510 1.00 89.25 85 TRP A N 1
ATOM 682 C CA . TRP A 1 85 ? -6.471 4.427 4.365 1.00 89.25 85 TRP A CA 1
ATOM 683 C C . TRP A 1 85 ? -6.535 4.787 5.855 1.00 89.25 85 TRP A C 1
ATOM 685 O O . TRP A 1 85 ? -7.053 3.995 6.644 1.00 89.25 85 TRP A O 1
ATOM 695 N N . GLU A 1 86 ? -6.114 5.998 6.234 1.00 91.75 86 GLU A N 1
ATOM 696 C CA . GLU A 1 86 ? -6.226 6.503 7.606 1.00 91.75 86 GLU A CA 1
ATOM 697 C C . GLU A 1 86 ? -7.681 6.458 8.098 1.00 91.75 86 GLU A C 1
ATOM 699 O O . GLU A 1 86 ? -7.951 5.984 9.204 1.00 91.75 86 GLU A O 1
ATOM 704 N N . GLY A 1 87 ? -8.637 6.875 7.259 1.00 89.94 87 GLY A N 1
ATOM 705 C CA . GLY A 1 87 ? -10.065 6.790 7.567 1.00 89.94 87 GLY A CA 1
ATOM 706 C C . GLY A 1 87 ? -10.523 5.363 7.891 1.00 89.94 87 GLY A C 1
ATOM 707 O O . GLY A 1 87 ? -11.249 5.145 8.866 1.00 89.94 87 GLY A O 1
ATOM 708 N N . TYR A 1 88 ? -10.052 4.365 7.135 1.00 87.25 88 TYR A N 1
ATOM 709 C CA . TYR A 1 88 ? -10.353 2.960 7.424 1.00 87.25 88 TYR A CA 1
ATOM 710 C C . TYR A 1 88 ? -9.728 2.487 8.739 1.00 87.25 88 TYR A C 1
ATOM 712 O O . TYR A 1 88 ? -10.426 1.856 9.540 1.00 87.25 88 TYR A O 1
ATOM 720 N N . VAL A 1 89 ? -8.459 2.829 8.994 1.00 88.81 89 VAL A N 1
ATOM 721 C CA . VAL A 1 89 ? -7.748 2.501 10.243 1.00 88.81 89 VAL A CA 1
ATOM 722 C C . VAL A 1 89 ? -8.466 3.082 11.456 1.00 88.81 89 VAL A C 1
ATOM 724 O O . VAL A 1 89 ? -8.704 2.367 12.435 1.00 88.81 89 VAL A O 1
ATOM 727 N N . ARG A 1 90 ? -8.871 4.353 11.378 1.00 88.56 90 ARG A N 1
ATOM 728 C CA . ARG A 1 90 ? -9.630 5.031 12.431 1.00 88.56 90 ARG A CA 1
ATOM 729 C C . ARG A 1 90 ? -10.951 4.317 12.699 1.00 88.56 90 ARG A C 1
ATOM 731 O O . ARG A 1 90 ? -11.219 3.971 13.845 1.00 88.56 90 ARG A O 1
ATOM 738 N N . SER A 1 91 ? -11.703 3.973 11.650 1.00 86.19 91 SER A N 1
ATOM 739 C CA . SER A 1 91 ? -12.984 3.272 11.809 1.00 86.19 91 SER A CA 1
ATOM 740 C C . SER A 1 91 ? -12.833 1.896 12.470 1.00 86.19 91 SER A C 1
ATOM 742 O O . SER A 1 91 ? -13.662 1.512 13.291 1.00 86.19 91 SER A O 1
ATOM 744 N N . VAL A 1 92 ? -11.776 1.144 12.142 1.00 82.31 92 VAL A N 1
ATOM 745 C CA . VAL A 1 92 ? -11.528 -0.178 12.740 1.00 82.31 92 VAL A CA 1
ATOM 746 C C . VAL A 1 92 ? -11.072 -0.040 14.189 1.00 82.31 92 VAL A C 1
ATOM 748 O O . VAL A 1 92 ? -11.467 -0.846 15.027 1.00 82.31 92 VAL A O 1
ATOM 751 N N . THR A 1 93 ? -10.294 0.994 14.503 1.00 75.12 93 THR A N 1
ATOM 752 C CA . THR A 1 93 ? -9.872 1.304 15.876 1.00 75.12 93 THR A CA 1
ATOM 753 C C . THR A 1 93 ? -11.072 1.670 16.750 1.00 75.12 93 THR A C 1
ATOM 755 O O . THR A 1 93 ? -11.240 1.104 17.827 1.00 75.12 93 THR A O 1
ATOM 758 N N . GLU A 1 94 ? -11.950 2.545 16.258 1.00 74.94 94 GLU A N 1
ATOM 759 C CA . GLU A 1 94 ? -13.181 2.950 16.946 1.00 74.94 94 GLU A CA 1
ATOM 760 C C . GLU A 1 94 ? -14.127 1.759 17.162 1.00 74.94 94 GLU A C 1
ATOM 762 O O . GLU A 1 94 ? -14.636 1.561 18.264 1.00 74.94 94 GLU A O 1
ATOM 767 N N . LYS A 1 95 ? -14.304 0.904 16.145 1.00 68.38 95 LYS A N 1
ATOM 768 C CA . LYS A 1 95 ? -15.173 -0.283 16.223 1.00 68.38 95 LYS A CA 1
ATOM 769 C C . LYS A 1 95 ? -14.610 -1.405 17.096 1.00 68.38 95 LYS A C 1
ATOM 771 O O . LYS A 1 95 ? -15.383 -2.126 17.712 1.00 68.38 95 LYS A O 1
ATOM 776 N N . LYS A 1 96 ? -13.285 -1.563 17.194 1.00 60.94 96 LYS A N 1
ATOM 777 C CA . LYS A 1 96 ? -12.664 -2.517 18.135 1.00 60.94 96 LYS A CA 1
ATOM 778 C C . LYS A 1 96 ? -12.798 -2.078 19.600 1.00 60.94 96 LYS A C 1
ATOM 780 O O . LYS A 1 96 ? -12.707 -2.928 20.480 1.00 60.94 96 LYS A O 1
ATOM 785 N N . GLY A 1 97 ? -13.017 -0.785 19.861 1.00 47.22 97 GLY A N 1
ATOM 786 C CA . GLY A 1 97 ? -13.246 -0.223 21.198 1.00 47.22 97 GLY A CA 1
ATOM 787 C C . GLY A 1 97 ? -14.715 -0.156 21.635 1.00 47.22 97 GLY A C 1
ATOM 788 O O . GLY A 1 97 ? -14.979 0.195 22.783 1.00 47.22 97 GLY A O 1
ATOM 789 N N . ALA A 1 98 ? -15.659 -0.494 20.755 1.00 46.22 98 ALA A N 1
ATOM 790 C CA . ALA A 1 98 ? -17.092 -0.477 21.031 1.00 46.22 98 ALA A CA 1
ATOM 791 C C . ALA A 1 98 ? -17.693 -1.853 20.697 1.00 46.22 98 ALA A C 1
ATOM 793 O O . ALA A 1 98 ? -18.021 -2.108 19.534 1.00 46.22 98 ALA A O 1
ATOM 794 N N . PRO A 1 99 ? -17.804 -2.767 21.679 1.00 33.06 99 PRO A N 1
ATOM 795 C CA . PRO A 1 99 ? -18.559 -3.993 21.463 1.00 33.06 99 PRO A CA 1
ATOM 796 C C . PRO A 1 99 ? -20.048 -3.645 21.247 1.00 33.06 99 PRO A C 1
ATOM 798 O O . PRO A 1 99 ? -20.492 -2.602 21.738 1.00 33.06 99 PRO A O 1
ATOM 801 N N . PRO A 1 100 ? -20.804 -4.472 20.497 1.00 47.75 100 PRO A N 1
ATOM 802 C CA . PRO A 1 100 ? -22.255 -4.325 20.384 1.00 47.75 100 PRO A CA 1
ATOM 803 C C . PRO A 1 100 ? -22.967 -4.479 21.734 1.00 47.75 100 PRO A C 1
ATOM 805 O O . PRO A 1 100 ? -22.447 -5.217 22.605 1.00 47.75 100 PRO A O 1
#

Solvent-accessible surface area (backbone atoms only — not comparable to full-atom values): 6449 Å² total; per-residue (Å²): 139,84,90,79,81,66,96,77,74,76,79,76,81,71,77,85,56,44,80,72,61,72,60,70,44,53,54,51,55,51,36,53,76,70,72,48,75,78,88,62,73,42,52,65,59,46,61,69,53,75,70,58,33,84,65,68,73,81,48,87,57,53,77,38,50,83,93,55,42,72,66,49,68,72,35,68,67,45,51,52,52,51,53,54,48,50,53,44,45,51,53,53,54,57,52,73,74,49,80,133